Protein AF-A0A948DFZ2-F1 (afdb_monomer)

Radius of gyration: 17.7 Å; Cα contacts (8 Å, |Δi|>4): 11; chains: 1; bounding box: 32×29×50 Å

Sequence (71 aa):
MDDSPRADEIAYLQALKRLTPEQRLERALELNELARDLLIHALRRRFPEKSPEELQALFLERLDLCHNSNY

Structure (mmCIF, N/CA/C/O backbone):
data_AF-A0A948DFZ2-F1
#
_entry.id   AF-A0A948DFZ2-F1
#
loop_
_atom_site.group_PDB
_atom_site.id
_atom_site.type_symbol
_atom_site.label_atom_id
_atom_site.label_alt_id
_atom_site.label_comp_id
_atom_site.label_asym_id
_atom_site.label_entity_id
_atom_site.label_seq_id
_atom_site.pdbx_PDB_ins_code
_atom_site.Cartn_x
_atom_site.Cartn_y
_atom_site.Cartn_z
_atom_site.occupancy
_atom_site.B_iso_or_equiv
_atom_site.auth_seq_id
_atom_site.auth_comp_id
_atom_site.auth_asym_id
_atom_site.auth_atom_id
_atom_site.pdbx_PDB_model_num
ATOM 1 N N . MET A 1 1 ? -15.321 4.744 -31.275 1.00 42.72 1 MET A N 1
ATOM 2 C CA . MET A 1 1 ? -14.466 5.298 -30.210 1.00 42.72 1 MET A CA 1
ATOM 3 C C . MET A 1 1 ? -13.046 5.029 -30.648 1.00 42.72 1 MET A C 1
ATOM 5 O O . MET A 1 1 ? -12.805 3.949 -31.165 1.00 42.72 1 MET A O 1
ATOM 9 N N . ASP A 1 2 ? -12.193 6.044 -30.628 1.00 56.59 2 ASP A N 1
ATOM 10 C CA . ASP A 1 2 ? -10.800 5.903 -31.047 1.00 56.59 2 ASP A CA 1
ATOM 11 C C . ASP A 1 2 ? -10.035 5.210 -29.910 1.00 56.59 2 ASP A C 1
ATOM 13 O O . ASP A 1 2 ? -9.845 5.803 -28.851 1.00 56.59 2 ASP A O 1
ATOM 17 N N . ASP A 1 3 ? -9.692 3.934 -30.106 1.00 59.81 3 ASP A N 1
ATOM 18 C CA . ASP A 1 3 ? -8.966 3.085 -29.145 1.00 59.81 3 ASP A CA 1
ATOM 19 C C . ASP A 1 3 ? -7.441 3.315 -29.200 1.00 59.81 3 ASP A C 1
ATOM 21 O O . ASP A 1 3 ? -6.661 2.532 -28.652 1.00 59.81 3 ASP A O 1
ATOM 25 N N . SER A 1 4 ? -6.983 4.366 -29.891 1.00 64.50 4 SER A N 1
ATOM 26 C CA . SER A 1 4 ? -5.560 4.673 -29.992 1.00 64.50 4 SER A CA 1
ATOM 27 C C . SER A 1 4 ? -5.014 5.102 -28.619 1.00 64.50 4 SER A C 1
ATOM 29 O O . SER A 1 4 ? -5.508 6.082 -28.047 1.00 64.50 4 SER A O 1
ATOM 31 N N . PRO A 1 5 ? -4.009 4.398 -28.054 1.00 64.25 5 PRO A N 1
ATOM 32 C CA . PRO A 1 5 ? -3.463 4.748 -26.753 1.00 64.25 5 PRO A CA 1
ATOM 33 C C . PRO A 1 5 ? -2.914 6.168 -26.812 1.00 64.25 5 PRO A C 1
ATOM 35 O O . PRO A 1 5 ? -2.134 6.515 -27.705 1.00 64.25 5 PRO A O 1
ATOM 38 N N . ARG A 1 6 ? -3.318 6.999 -25.850 1.00 79.75 6 ARG A N 1
ATOM 39 C CA . ARG A 1 6 ? -2.824 8.376 -25.756 1.00 79.75 6 ARG A CA 1
ATOM 40 C C . ARG A 1 6 ? -1.297 8.326 -25.684 1.00 79.75 6 ARG A C 1
ATOM 42 O O . ARG A 1 6 ? -0.746 7.479 -24.986 1.00 79.75 6 ARG A O 1
ATOM 49 N N . ALA A 1 7 ? -0.602 9.214 -26.394 1.00 79.19 7 ALA A N 1
ATOM 50 C CA . ALA A 1 7 ? 0.865 9.201 -26.461 1.00 79.19 7 ALA A CA 1
ATOM 51 C C . ALA A 1 7 ? 1.530 9.151 -25.065 1.00 79.19 7 ALA A C 1
ATOM 53 O O . ALA A 1 7 ? 2.539 8.469 -24.878 1.00 79.19 7 ALA A O 1
ATOM 54 N N . ASP A 1 8 ? 0.901 9.787 -24.073 1.00 81.69 8 ASP A N 1
ATOM 55 C CA . ASP A 1 8 ? 1.317 9.777 -22.667 1.00 81.69 8 ASP A CA 1
ATOM 56 C C . ASP A 1 8 ? 1.265 8.379 -22.032 1.00 81.69 8 ASP A C 1
ATOM 58 O O . ASP A 1 8 ? 2.162 7.994 -21.285 1.00 81.69 8 ASP A O 1
ATOM 62 N N . GLU A 1 9 ? 0.245 7.586 -22.360 1.00 83.75 9 GLU A N 1
ATOM 63 C CA . GLU A 1 9 ? 0.077 6.216 -21.872 1.00 83.75 9 GLU A CA 1
ATOM 64 C C . GLU A 1 9 ? 1.182 5.303 -22.414 1.00 83.75 9 GLU A C 1
ATOM 66 O O . GLU A 1 9 ? 1.784 4.525 -21.671 1.00 83.75 9 GLU A O 1
ATOM 71 N N . ILE A 1 10 ? 1.527 5.455 -23.697 1.00 86.81 10 ILE A N 1
ATOM 72 C CA . ILE A 1 10 ? 2.629 4.715 -24.323 1.00 86.81 10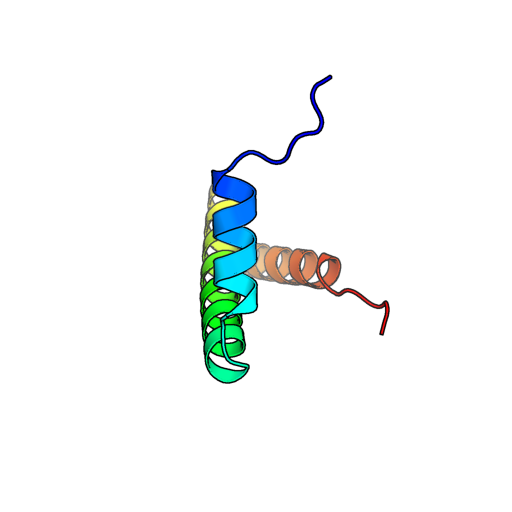 ILE A CA 1
ATOM 73 C C . ILE A 1 10 ? 3.961 5.088 -23.666 1.00 86.81 10 ILE A C 1
ATOM 75 O O . ILE A 1 10 ? 4.752 4.201 -23.331 1.00 86.81 10 ILE A O 1
ATOM 79 N N . ALA A 1 11 ? 4.209 6.384 -23.458 1.00 86.56 11 ALA A N 1
ATOM 80 C CA . ALA A 1 11 ? 5.425 6.870 -22.814 1.00 86.56 11 ALA A CA 1
ATOM 81 C C . ALA A 1 11 ? 5.552 6.345 -21.374 1.00 86.56 11 ALA A C 1
ATOM 83 O O . ALA A 1 11 ? 6.620 5.870 -20.979 1.00 86.56 11 ALA A O 1
ATOM 84 N N . TYR A 1 12 ? 4.448 6.349 -20.625 1.00 85.44 12 TYR A N 1
ATOM 85 C CA . TYR A 1 12 ? 4.380 5.822 -19.267 1.00 85.44 12 TYR A CA 1
ATOM 86 C C . TYR A 1 12 ? 4.695 4.320 -19.213 1.00 85.44 12 TYR A C 1
ATOM 88 O O . TYR A 1 12 ? 5.569 3.889 -18.458 1.00 85.44 12 TYR A O 1
ATOM 96 N N . LEU A 1 13 ? 4.065 3.515 -20.074 1.00 85.69 13 LEU A N 1
ATOM 97 C CA . LEU A 1 13 ? 4.323 2.074 -20.139 1.00 85.69 13 LEU A CA 1
ATOM 98 C C . LEU A 1 13 ? 5.766 1.758 -20.556 1.00 85.69 13 LEU A C 1
ATOM 100 O O . LEU A 1 13 ? 6.366 0.812 -20.044 1.00 85.69 13 LEU A O 1
ATOM 104 N N . GLN A 1 14 ? 6.343 2.544 -21.468 1.00 90.75 14 GLN A N 1
ATOM 105 C CA . GLN A 1 14 ? 7.748 2.404 -21.861 1.00 90.75 14 GLN A CA 1
ATOM 106 C C . GLN A 1 14 ? 8.703 2.747 -20.713 1.00 90.75 14 GLN A C 1
ATOM 108 O O . GLN A 1 14 ? 9.703 2.05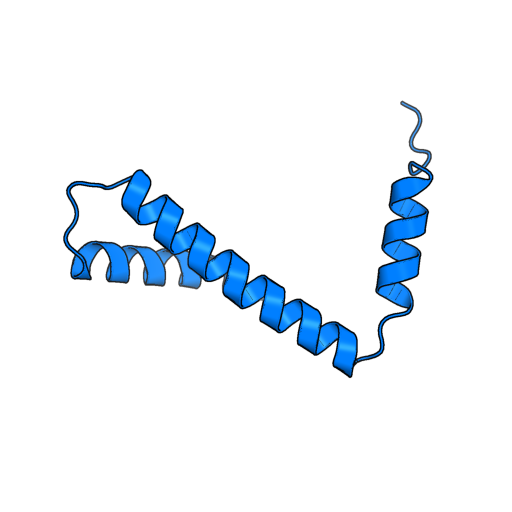2 -20.537 1.00 90.75 14 GLN A O 1
ATOM 113 N N . ALA A 1 15 ? 8.391 3.762 -19.905 1.00 88.38 15 ALA A N 1
ATOM 114 C CA . ALA A 1 15 ? 9.171 4.090 -18.715 1.00 88.38 15 ALA A CA 1
ATOM 115 C C . ALA A 1 15 ? 9.142 2.944 -17.691 1.00 88.38 15 ALA A C 1
ATOM 117 O O . ALA A 1 15 ? 10.196 2.519 -17.222 1.00 88.38 15 ALA A O 1
ATOM 118 N N . LEU A 1 16 ? 7.965 2.364 -17.427 1.00 84.75 16 LEU A N 1
ATOM 119 C CA . LEU A 1 16 ? 7.827 1.219 -16.519 1.00 84.75 16 LEU A CA 1
ATOM 120 C C . LEU A 1 16 ? 8.588 -0.023 -17.003 1.00 84.75 16 LEU A C 1
ATOM 122 O O . LEU A 1 16 ? 9.196 -0.734 -16.203 1.00 84.75 16 LEU A O 1
ATOM 126 N N . LYS A 1 17 ? 8.592 -0.280 -18.317 1.00 88.19 17 LYS A N 1
ATOM 127 C CA . LYS A 1 17 ? 9.327 -1.407 -18.918 1.00 88.19 17 LYS A CA 1
ATOM 128 C C . LYS A 1 17 ? 10.846 -1.281 -18.793 1.00 88.19 17 LYS A C 1
ATOM 130 O O . LYS A 1 17 ? 11.526 -2.299 -18.848 1.00 88.19 17 LYS A O 1
ATOM 135 N N . ARG A 1 18 ? 11.370 -0.062 -18.642 1.00 94.38 18 ARG A N 1
ATOM 136 C CA . ARG A 1 18 ? 12.813 0.209 -18.524 1.00 94.38 18 ARG A CA 1
ATOM 137 C C . ARG A 1 18 ? 13.345 0.090 -17.098 1.00 94.38 18 ARG A C 1
ATOM 139 O O . ARG A 1 18 ? 14.559 0.113 -16.929 1.00 94.38 18 ARG A O 1
ATOM 146 N N . LEU A 1 19 ? 12.471 -0.034 -16.097 1.00 94.06 19 LEU A N 1
ATOM 147 C CA . LEU A 1 19 ? 12.895 -0.215 -14.711 1.00 94.06 19 LEU A CA 1
ATOM 148 C C . LEU A 1 19 ? 13.637 -1.543 -14.550 1.00 94.06 19 LEU A C 1
ATOM 150 O O . LEU A 1 19 ? 13.121 -2.597 -14.944 1.00 94.06 19 LEU A O 1
ATOM 154 N N . THR A 1 20 ? 14.809 -1.496 -13.916 1.00 95.56 20 THR A N 1
ATOM 155 C CA . THR A 1 20 ? 15.486 -2.714 -13.455 1.00 95.56 20 THR A CA 1
ATOM 156 C C . THR A 1 20 ? 14.652 -3.399 -12.361 1.00 95.56 20 THR A C 1
ATOM 158 O O . THR A 1 20 ? 13.753 -2.773 -11.782 1.00 95.56 20 THR A O 1
ATOM 161 N N . PRO A 1 21 ? 14.906 -4.682 -12.050 1.00 94.50 21 PRO A N 1
ATOM 162 C CA . PRO A 1 21 ? 14.235 -5.360 -10.943 1.00 94.50 21 PRO A CA 1
ATOM 163 C C . PRO A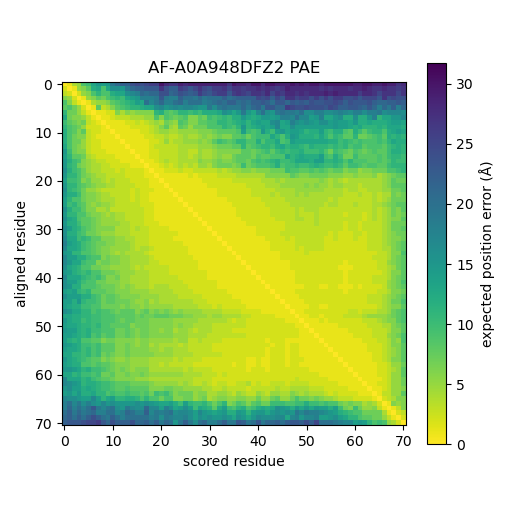 1 21 ? 14.337 -4.602 -9.610 1.00 94.50 21 PRO A C 1
ATOM 165 O O . PRO A 1 21 ? 13.345 -4.497 -8.892 1.00 94.50 21 PRO A O 1
ATOM 168 N N . GLU A 1 22 ? 15.496 -4.013 -9.313 1.00 96.56 22 GLU A N 1
ATOM 169 C CA . GLU A 1 22 ? 15.757 -3.257 -8.082 1.00 96.56 22 GLU A CA 1
ATOM 170 C C . GLU A 1 22 ? 14.940 -1.967 -8.044 1.00 96.56 22 GLU A C 1
ATOM 172 O O . GLU A 1 22 ? 14.263 -1.691 -7.057 1.00 96.56 22 GLU A O 1
ATOM 177 N N . GLN A 1 23 ? 14.933 -1.209 -9.145 1.00 95.31 23 GLN A N 1
ATOM 178 C CA . GLN A 1 23 ? 14.132 0.010 -9.256 1.00 95.31 23 GLN A CA 1
ATOM 179 C C . GLN A 1 23 ? 12.638 -0.298 -9.156 1.00 95.31 23 GLN A C 1
ATOM 181 O O . GLN A 1 23 ? 11.884 0.433 -8.523 1.00 95.31 23 GLN A O 1
ATOM 186 N N . ARG A 1 24 ? 12.192 -1.401 -9.765 1.00 93.75 24 ARG A N 1
ATOM 187 C CA . ARG A 1 24 ? 10.800 -1.841 -9.669 1.00 93.75 24 ARG A CA 1
ATOM 188 C C . ARG A 1 24 ? 10.421 -2.184 -8.231 1.00 93.75 24 ARG A C 1
ATOM 190 O O . ARG A 1 24 ? 9.337 -1.801 -7.799 1.00 93.75 24 ARG A O 1
ATOM 197 N N . LEU A 1 25 ? 11.293 -2.892 -7.512 1.00 94.25 25 LEU A N 1
ATOM 198 C CA . LEU A 1 25 ? 11.080 -3.217 -6.105 1.00 94.25 25 LEU A CA 1
ATOM 199 C C . LEU A 1 25 ? 11.014 -1.947 -5.253 1.00 94.25 25 LEU A C 1
ATOM 201 O O . LEU A 1 25 ? 10.074 -1.798 -4.481 1.00 94.25 25 LEU A O 1
ATOM 205 N N . GLU A 1 26 ? 11.949 -1.016 -5.440 1.00 96.38 26 GLU A N 1
ATOM 206 C CA . GLU A 1 26 ? 11.953 0.275 -4.745 1.00 96.38 26 GLU A CA 1
ATOM 207 C C . GLU A 1 26 ? 10.626 1.021 -4.947 1.00 96.38 26 GLU A C 1
ATOM 209 O O . GL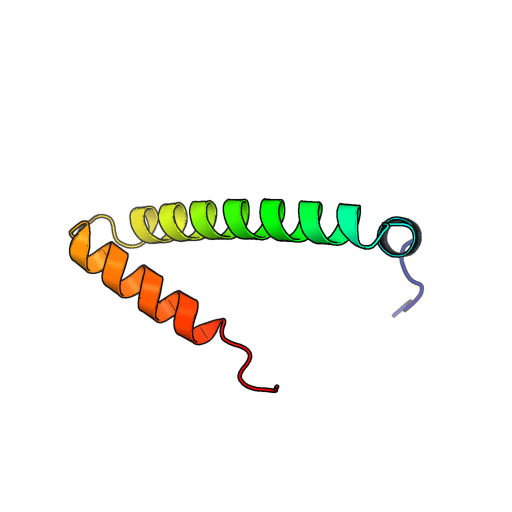U A 1 26 ? 9.963 1.372 -3.973 1.00 96.38 26 GLU A O 1
ATOM 214 N N . ARG A 1 27 ? 10.165 1.169 -6.199 1.00 93.12 27 ARG A N 1
ATOM 215 C CA . ARG A 1 27 ? 8.878 1.828 -6.484 1.00 93.12 27 ARG A CA 1
ATOM 216 C C . ARG A 1 27 ? 7.689 1.096 -5.863 1.00 93.12 27 ARG A C 1
ATOM 218 O O . ARG A 1 27 ? 6.736 1.740 -5.434 1.00 93.12 27 ARG A O 1
ATOM 225 N N . ALA A 1 28 ? 7.717 -0.237 -5.826 1.00 9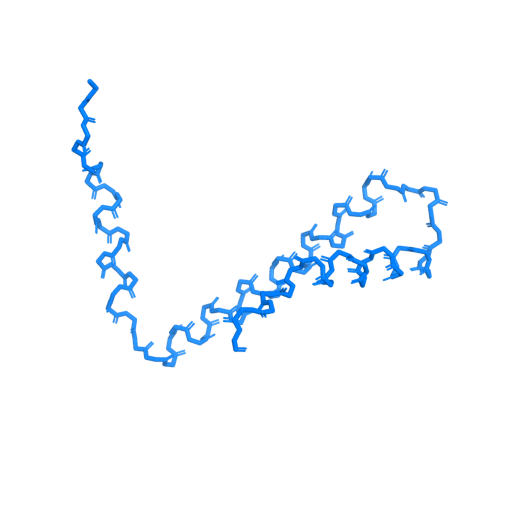2.12 28 ALA A N 1
ATOM 226 C CA . ALA A 1 28 ? 6.654 -1.022 -5.205 1.00 92.12 28 ALA A CA 1
ATOM 227 C C . ALA A 1 28 ? 6.602 -0.812 -3.683 1.00 92.12 28 ALA A C 1
ATOM 229 O O . ALA A 1 28 ? 5.511 -0.710 -3.122 1.00 92.12 28 ALA A O 1
ATOM 230 N N . LEU A 1 29 ? 7.761 -0.710 -3.025 1.00 94.94 29 LEU A N 1
ATOM 231 C CA . LEU A 1 29 ? 7.853 -0.412 -1.595 1.00 94.94 29 LEU A CA 1
ATOM 232 C C . LEU A 1 29 ? 7.349 1.003 -1.290 1.00 94.94 29 LEU A C 1
ATOM 234 O O . LEU A 1 29 ? 6.475 1.151 -0.437 1.00 94.94 29 LEU A O 1
ATOM 238 N N . GLU A 1 30 ? 7.805 2.007 -2.048 1.00 96.06 30 GLU A N 1
ATOM 239 C CA . GLU A 1 30 ? 7.333 3.396 -1.928 1.00 96.06 30 GLU A CA 1
ATOM 240 C C . GLU A 1 30 ? 5.806 3.488 -2.091 1.00 96.06 30 GLU A C 1
ATOM 242 O O . GLU A 1 30 ? 5.111 4.124 -1.295 1.00 96.06 30 GLU A O 1
ATOM 247 N N . LEU A 1 31 ? 5.257 2.820 -3.112 1.00 94.75 31 LEU A N 1
ATOM 248 C CA . LEU A 1 31 ? 3.818 2.816 -3.364 1.00 94.75 31 LEU A CA 1
ATOM 249 C C . LEU A 1 31 ? 3.042 2.135 -2.229 1.00 94.75 31 LEU A C 1
ATOM 251 O O . LEU A 1 31 ? 1.965 2.603 -1.858 1.00 94.75 31 LEU A O 1
ATOM 255 N N . ASN A 1 32 ? 3.572 1.043 -1.679 1.00 93.31 32 ASN A N 1
ATOM 256 C CA . ASN A 1 32 ? 2.950 0.323 -0.572 1.00 93.31 32 ASN A CA 1
ATOM 257 C C . ASN A 1 32 ? 2.897 1.170 0.710 1.00 93.31 32 ASN A C 1
ATOM 259 O O . ASN A 1 32 ? 1.883 1.164 1.409 1.00 93.31 32 ASN A O 1
ATOM 263 N N . GLU A 1 33 ? 3.963 1.911 1.014 1.00 96.12 33 GLU A N 1
ATOM 264 C CA . GLU A 1 33 ? 3.992 2.853 2.139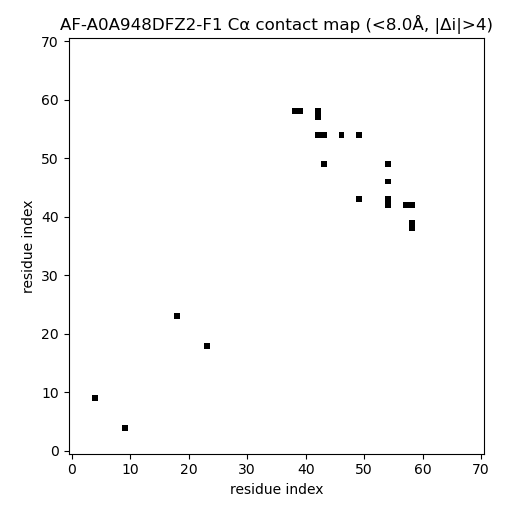 1.00 96.12 33 GLU A CA 1
ATOM 265 C C . GLU A 1 33 ? 2.968 3.975 1.944 1.00 96.12 33 GLU A C 1
ATOM 267 O O . GLU A 1 33 ? 2.104 4.178 2.799 1.00 96.12 33 GLU A O 1
ATOM 272 N N . LEU A 1 34 ? 2.971 4.615 0.771 1.00 97.38 34 LEU A N 1
ATOM 273 C CA . LEU A 1 34 ? 2.021 5.681 0.459 1.00 97.38 34 LEU A CA 1
ATOM 274 C C . LEU A 1 34 ? 0.563 5.200 0.540 1.00 97.38 34 LEU A C 1
ATOM 276 O O . LEU A 1 34 ? -0.291 5.878 1.114 1.00 97.38 34 LEU A O 1
ATOM 280 N N . ALA A 1 35 ? 0.260 4.027 -0.019 1.00 94.50 35 ALA A N 1
ATOM 281 C CA . ALA A 1 35 ? -1.087 3.463 0.012 1.00 94.50 35 ALA A CA 1
ATOM 282 C C . ALA A 1 35 ? -1.562 3.185 1.447 1.00 94.50 35 ALA A C 1
ATOM 284 O O . ALA A 1 35 ? -2.724 3.444 1.777 1.00 94.50 35 ALA A O 1
ATOM 285 N N . ARG A 1 36 ? -0.663 2.701 2.311 1.00 94.50 36 ARG A N 1
ATOM 286 C CA . ARG A 1 36 ? -0.939 2.459 3.731 1.00 94.50 36 ARG A CA 1
ATOM 287 C C . ARG A 1 36 ? -1.296 3.750 4.461 1.00 94.50 36 ARG A C 1
ATOM 289 O O . ARG A 1 36 ? -2.314 3.792 5.155 1.00 94.50 36 ARG A O 1
ATOM 296 N N . ASP A 1 37 ? -0.506 4.799 4.264 1.00 96.31 37 ASP A N 1
ATOM 297 C CA . ASP A 1 37 ? -0.727 6.098 4.903 1.00 96.31 37 ASP A CA 1
ATOM 298 C C . ASP A 1 37 ? -2.045 6.730 4.454 1.00 96.31 37 ASP A C 1
ATOM 300 O O . ASP A 1 37 ? -2.827 7.226 5.275 1.00 96.31 37 ASP A O 1
ATOM 304 N N . LEU A 1 38 ? -2.341 6.646 3.155 1.00 97.12 38 LEU A N 1
ATOM 305 C CA . LEU A 1 38 ? -3.607 7.111 2.597 1.00 97.12 38 LEU A CA 1
ATOM 306 C C . LEU A 1 38 ? -4.800 6.342 3.169 1.00 97.12 38 LEU A C 1
ATOM 308 O O . LEU A 1 38 ? -5.818 6.961 3.489 1.00 97.12 38 LEU A O 1
ATOM 312 N N . LEU A 1 39 ? -4.687 5.022 3.341 1.00 95.81 39 LEU A N 1
ATOM 313 C CA . LEU A 1 39 ? -5.743 4.214 3.947 1.00 95.81 39 LEU A CA 1
ATOM 314 C C . LEU A 1 39 ? -5.990 4.627 5.402 1.00 95.81 39 LEU A C 1
ATOM 316 O O . LEU A 1 39 ? -7.137 4.871 5.776 1.00 95.81 39 LEU A O 1
ATOM 320 N N . ILE A 1 40 ? -4.935 4.776 6.207 1.00 95.69 40 ILE A N 1
ATOM 321 C CA . ILE A 1 40 ? -5.048 5.224 7.604 1.00 95.69 40 ILE A CA 1
ATOM 322 C C . ILE A 1 40 ? -5.703 6.609 7.672 1.00 95.69 40 ILE A C 1
ATOM 324 O O . ILE A 1 40 ? -6.627 6.826 8.462 1.00 95.69 40 ILE A O 1
ATOM 328 N N . HIS A 1 41 ? -5.264 7.544 6.824 1.00 97.12 41 HIS A N 1
ATOM 329 C CA . HIS A 1 41 ? -5.847 8.881 6.755 1.00 97.12 41 HIS A CA 1
ATOM 330 C C . HIS A 1 41 ? -7.334 8.835 6.370 1.00 97.12 41 HIS A C 1
ATOM 332 O O . HIS A 1 41 ? -8.166 9.487 7.005 1.00 97.12 41 HIS A O 1
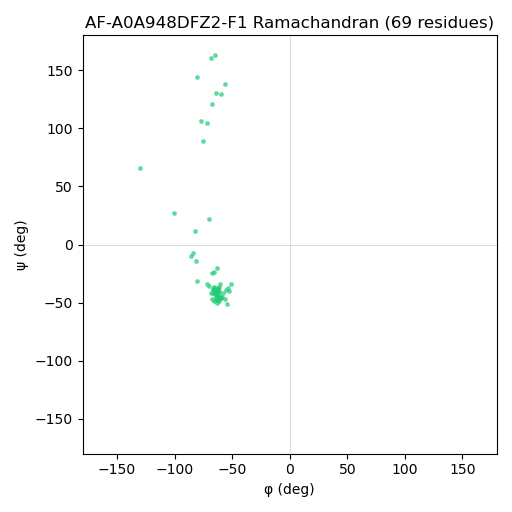ATOM 338 N N . ALA A 1 42 ? -7.689 8.031 5.366 1.00 96.75 42 ALA A N 1
ATOM 339 C CA . ALA A 1 42 ? -9.066 7.868 4.922 1.00 96.75 42 ALA A CA 1
ATOM 340 C C . ALA A 1 42 ? -9.960 7.246 6.005 1.00 96.75 42 ALA A C 1
ATOM 342 O O . ALA A 1 42 ? -11.089 7.704 6.178 1.00 96.75 42 ALA A O 1
ATOM 343 N N . LEU A 1 43 ? -9.468 6.250 6.751 1.00 97.12 43 LEU A N 1
ATOM 344 C CA . LEU A 1 43 ? -10.204 5.623 7.851 1.00 97.12 43 LEU A CA 1
ATOM 345 C C . LEU A 1 43 ? -10.472 6.620 8.982 1.00 97.12 43 LEU A C 1
ATOM 347 O O . LEU A 1 43 ? -11.623 6.762 9.387 1.00 97.12 43 LEU A O 1
ATOM 351 N N . ARG A 1 44 ? -9.454 7.380 9.410 1.00 96.81 44 ARG A N 1
ATOM 352 C CA . ARG A 1 44 ? -9.608 8.446 10.419 1.00 96.81 44 ARG A CA 1
ATOM 353 C C . ARG A 1 44 ? -10.617 9.507 9.990 1.00 96.81 44 ARG A C 1
ATOM 355 O O . ARG A 1 44 ? -11.430 9.947 10.792 1.00 96.81 44 ARG A O 1
ATOM 362 N N . ARG A 1 45 ? -10.581 9.911 8.716 1.00 97.56 45 ARG A N 1
ATOM 363 C CA . ARG A 1 45 ? -11.515 10.908 8.175 1.00 97.56 45 ARG A CA 1
ATOM 364 C C . ARG A 1 45 ? -12.942 10.372 8.065 1.00 97.56 45 ARG A C 1
ATOM 366 O O . ARG A 1 45 ? -13.888 11.133 8.226 1.00 97.56 45 ARG A O 1
ATOM 373 N N . ARG A 1 46 ? -13.099 9.090 7.729 1.00 97.62 46 ARG A N 1
ATOM 374 C CA . ARG A 1 46 ? -14.403 8.454 7.506 1.00 97.62 46 ARG A CA 1
ATOM 375 C C . ARG A 1 46 ? -15.101 8.055 8.806 1.00 97.62 46 ARG A C 1
ATOM 377 O O . ARG A 1 46 ? -16.326 8.063 8.823 1.00 97.62 46 ARG A O 1
ATOM 384 N N . PHE A 1 47 ? -14.337 7.712 9.841 1.00 97.19 47 PHE A N 1
ATOM 385 C CA . PHE A 1 47 ? -14.840 7.247 11.134 1.00 97.19 47 PHE A CA 1
ATOM 386 C C . PHE A 1 47 ? -14.187 8.024 12.292 1.00 97.19 47 PHE A C 1
ATOM 388 O O . PHE A 1 47 ? -13.400 7.452 13.052 1.00 97.19 47 PHE A O 1
ATOM 395 N N . PRO A 1 48 ? -14.445 9.339 12.410 1.00 96.44 48 PRO A N 1
ATOM 396 C CA . PRO A 1 48 ? -13.837 10.182 13.443 1.00 96.44 48 PRO A CA 1
ATOM 397 C C . PRO A 1 48 ? -14.220 9.786 14.880 1.00 96.44 48 PRO A C 1
ATOM 399 O O . PRO A 1 48 ? -13.528 10.160 15.820 1.00 96.44 48 PRO A O 1
ATOM 402 N N . GLU A 1 49 ? -15.318 9.054 15.057 1.00 97.81 49 GLU A N 1
ATOM 403 C CA . GLU A 1 49 ? -15.838 8.588 16.344 1.00 97.81 49 GLU A CA 1
ATOM 404 C C . GLU A 1 49 ? -15.152 7.325 16.881 1.00 97.81 49 GLU A C 1
ATOM 406 O O . GLU A 1 49 ? -15.344 6.980 18.046 1.00 97.81 49 GLU A O 1
ATOM 411 N N . LYS A 1 50 ? -14.385 6.625 16.038 1.00 96.44 50 LYS A N 1
ATOM 412 C CA . LYS A 1 50 ? -13.773 5.343 16.392 1.00 96.44 50 LYS A CA 1
ATOM 413 C C . LYS A 1 50 ? -12.508 5.510 17.216 1.00 96.44 50 LYS A C 1
ATOM 415 O O . LYS A 1 50 ? -11.704 6.413 16.973 1.00 96.44 50 LYS A O 1
ATOM 420 N N . SER A 1 51 ? -12.300 4.587 18.152 1.00 96.75 51 SER A N 1
ATOM 421 C CA . SER A 1 51 ? -11.053 4.519 18.907 1.00 96.75 51 SER A CA 1
ATOM 422 C C . SER A 1 51 ? -9.880 4.096 18.004 1.00 96.75 51 SER A C 1
ATOM 424 O O . SER A 1 51 ? -10.085 3.508 16.933 1.00 96.75 51 SER A O 1
ATOM 426 N N . PRO A 1 52 ? -8.626 4.357 18.412 1.00 94.56 52 PRO A N 1
ATOM 427 C CA . PRO A 1 52 ? -7.449 3.877 17.689 1.00 94.56 52 PRO A CA 1
ATOM 428 C C . PRO A 1 52 ? -7.458 2.360 17.447 1.00 94.56 52 PRO A C 1
ATOM 430 O O . PRO A 1 52 ? -7.061 1.910 16.373 1.00 94.56 52 PRO A O 1
ATOM 433 N N . GLU A 1 53 ? -7.944 1.578 18.410 1.00 96.62 53 GLU A N 1
ATOM 434 C CA . GLU A 1 53 ? -8.031 0.117 18.334 1.00 96.62 53 GLU A CA 1
ATOM 435 C C . GLU A 1 53 ? -9.072 -0.330 17.299 1.00 96.62 53 GLU A C 1
ATOM 437 O O . GLU A 1 53 ? -8.810 -1.232 16.502 1.00 96.62 53 GLU A O 1
ATOM 442 N N . GLU A 1 54 ? -10.231 0.333 17.254 1.00 97.44 54 GLU A N 1
ATOM 443 C CA . GLU A 1 54 ? -11.266 0.063 16.250 1.00 97.44 54 GLU A CA 1
ATOM 444 C C . GLU A 1 54 ? -10.801 0.435 14.836 1.00 97.44 54 GLU A C 1
ATOM 446 O O . GLU A 1 54 ? -11.071 -0.289 13.874 1.00 97.44 54 GLU A O 1
ATOM 451 N N . LEU A 1 55 ? -10.076 1.549 14.693 1.00 96.94 55 LEU A N 1
ATOM 452 C CA . LEU A 1 55 ? -9.476 1.946 13.419 1.00 96.94 55 LEU A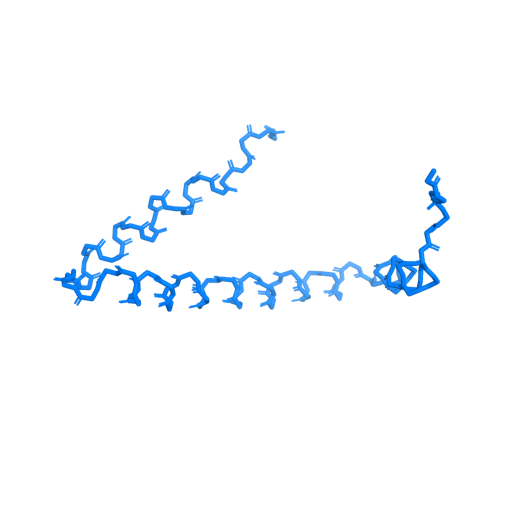 CA 1
ATOM 453 C C . LEU A 1 55 ? -8.393 0.958 12.972 1.00 96.94 55 LEU A C 1
ATOM 455 O O . LEU A 1 55 ? -8.306 0.657 11.781 1.00 96.94 55 LEU A O 1
ATOM 459 N N . GLN A 1 56 ? -7.601 0.429 13.908 1.00 96.12 56 GLN A N 1
ATOM 460 C CA . GLN A 1 56 ? -6.607 -0.603 13.622 1.00 96.12 56 GLN A CA 1
ATOM 461 C C . GLN A 1 56 ? -7.268 -1.909 13.161 1.00 96.12 56 GLN A C 1
ATOM 463 O O . GLN A 1 56 ? -6.805 -2.514 12.194 1.00 96.12 56 GLN A O 1
ATOM 468 N N . ALA A 1 57 ? -8.364 -2.326 13.802 1.00 96.94 57 ALA A N 1
ATOM 469 C CA . ALA A 1 57 ? -9.125 -3.501 13.382 1.00 96.94 57 ALA A CA 1
ATOM 470 C C . ALA A 1 57 ? -9.685 -3.334 11.958 1.00 96.94 57 ALA A C 1
ATOM 472 O O . ALA A 1 57 ? -9.499 -4.214 11.118 1.00 96.94 57 ALA A O 1
ATOM 473 N N . LEU A 1 58 ? -10.274 -2.170 11.653 1.00 96.62 58 LEU A N 1
ATOM 474 C CA . LEU A 1 58 ? -10.745 -1.843 10.302 1.00 96.62 58 LEU A CA 1
ATOM 475 C C . LEU A 1 58 ? -9.612 -1.830 9.275 1.00 96.62 58 LEU A C 1
ATOM 477 O O . LEU A 1 58 ? -9.795 -2.277 8.147 1.00 96.62 58 LEU A O 1
ATOM 481 N N . PHE A 1 59 ? -8.446 -1.298 9.639 1.00 95.94 59 PHE A N 1
ATOM 482 C CA . PHE A 1 59 ? -7.284 -1.292 8.760 1.00 95.94 59 PHE A CA 1
ATOM 483 C C . PHE A 1 59 ? -6.871 -2.718 8.366 1.00 95.94 59 PHE A C 1
ATOM 485 O O . PHE A 1 59 ? -6.672 -2.976 7.179 1.00 95.94 59 PHE A O 1
ATOM 492 N N . LEU A 1 60 ? -6.809 -3.643 9.330 1.00 94.94 60 LEU A N 1
ATOM 493 C CA . LEU A 1 60 ? -6.488 -5.050 9.075 1.00 94.94 60 LEU A CA 1
ATOM 494 C C . LEU A 1 60 ? -7.551 -5.735 8.206 1.00 94.94 60 LEU A C 1
ATOM 496 O O . LEU A 1 60 ? -7.199 -6.350 7.204 1.00 94.94 60 LEU A O 1
ATOM 500 N N . GLU A 1 61 ? -8.838 -5.531 8.503 1.00 94.88 61 GLU A N 1
ATOM 501 C CA . GLU A 1 61 ? -9.945 -6.061 7.691 1.00 94.88 61 GLU A CA 1
ATOM 502 C C . GLU A 1 61 ? -9.837 -5.614 6.221 1.00 94.88 61 GLU A C 1
ATOM 504 O O . GLU A 1 61 ? -10.083 -6.389 5.298 1.00 94.88 61 GLU A O 1
ATOM 509 N N . ARG A 1 62 ? -9.433 -4.360 5.971 1.00 92.88 62 ARG A N 1
ATOM 510 C CA . ARG A 1 62 ? -9.226 -3.864 4.601 1.00 92.88 62 ARG A CA 1
ATOM 511 C C . ARG A 1 62 ? -7.998 -4.453 3.927 1.00 92.88 62 ARG A C 1
ATOM 513 O O . ARG A 1 62 ? -8.047 -4.645 2.716 1.00 92.88 62 ARG A O 1
ATOM 520 N N . LEU A 1 63 ? -6.926 -4.721 4.668 1.00 90.12 63 LEU A N 1
ATOM 521 C CA . LEU A 1 63 ? -5.754 -5.388 4.107 1.00 90.12 63 LEU A CA 1
ATOM 522 C C . LEU A 1 63 ? -6.065 -6.823 3.680 1.00 90.12 63 LEU A C 1
ATOM 524 O O . LEU A 1 63 ? -5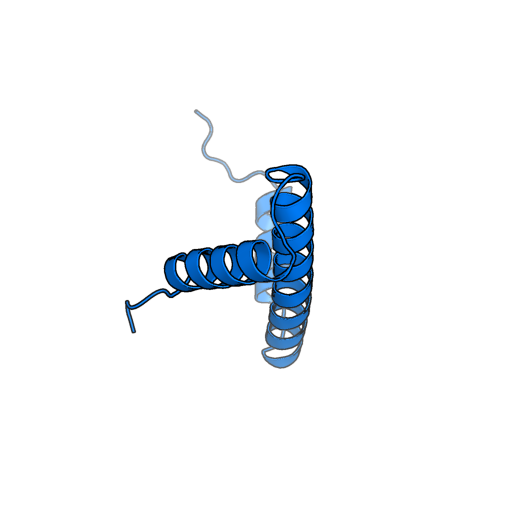.585 -7.241 2.628 1.00 90.12 63 LEU A O 1
ATOM 528 N N . ASP A 1 64 ? -6.909 -7.536 4.427 1.00 89.88 64 ASP A N 1
ATOM 529 C CA . ASP A 1 64 ? -7.317 -8.898 4.069 1.00 89.88 64 ASP A CA 1
ATOM 530 C C . ASP A 1 64 ? -8.041 -8.942 2.713 1.00 89.88 64 ASP A C 1
ATOM 532 O O . ASP A 1 64 ? -7.833 -9.864 1.925 1.00 89.88 64 ASP A O 1
ATOM 536 N N . LEU A 1 65 ? -8.814 -7.902 2.373 1.00 86.19 65 LEU A N 1
ATOM 537 C CA . LEU A 1 65 ? -9.450 -7.775 1.051 1.00 86.19 65 LEU A CA 1
ATOM 538 C C . LEU A 1 65 ? -8.444 -7.564 -0.090 1.00 86.19 65 LEU A C 1
ATOM 540 O O . LEU A 1 65 ? -8.757 -7.846 -1.246 1.00 86.19 65 LEU A O 1
ATOM 544 N N . CYS A 1 66 ? -7.257 -7.040 0.213 1.00 81.50 66 CYS A N 1
ATOM 545 C CA . CYS A 1 66 ? -6.196 -6.816 -0.766 1.00 81.50 66 CYS A CA 1
ATOM 546 C C . CYS A 1 66 ? -5.345 -8.071 -1.008 1.00 81.50 66 CYS A C 1
ATOM 548 O O . CYS A 1 66 ? -4.496 -8.063 -1.904 1.00 81.50 66 CYS A O 1
ATOM 550 N N . HIS A 1 67 ? -5.543 -9.139 -0.231 1.00 77.12 67 HIS A N 1
ATOM 551 C CA . HIS A 1 67 ? -4.812 -10.380 -0.415 1.00 77.12 67 HIS A CA 1
ATOM 552 C C . HIS A 1 67 ? -5.296 -11.081 -1.691 1.00 77.12 67 HIS A C 1
ATOM 554 O O . HIS A 1 67 ? -6.381 -11.659 -1.748 1.00 77.12 67 HIS A O 1
ATOM 560 N N . ASN A 1 68 ? -4.488 -11.013 -2.751 1.00 69.69 68 ASN A N 1
ATOM 561 C CA . ASN A 1 68 ? -4.759 -11.753 -3.975 1.00 69.69 68 ASN A CA 1
ATOM 562 C C . ASN A 1 68 ? -4.409 -13.231 -3.743 1.00 69.69 68 ASN A C 1
ATOM 564 O O . ASN A 1 68 ? -3.282 -13.652 -3.987 1.00 69.69 68 ASN A O 1
ATOM 568 N N . SER A 1 69 ? -5.375 -14.016 -3.265 1.00 67.12 69 SER A N 1
ATOM 569 C CA . SER A 1 69 ? -5.238 -15.452 -2.954 1.00 67.12 69 SER A CA 1
ATOM 570 C C . SER A 1 69 ? -5.092 -16.359 -4.189 1.00 67.12 69 SER A C 1
ATOM 572 O O . SER A 1 69 ? -5.414 -17.539 -4.130 1.00 67.12 69 SER A O 1
ATOM 574 N N . ASN A 1 70 ? -4.659 -15.808 -5.323 1.00 62.59 70 ASN A N 1
ATOM 575 C CA . ASN A 1 70 ? -4.642 -16.462 -6.632 1.00 62.59 70 ASN A CA 1
ATOM 576 C C . ASN A 1 70 ? -3.243 -16.999 -7.007 1.00 62.59 70 ASN A C 1
ATOM 578 O O . ASN A 1 70 ? -2.902 -17.039 -8.189 1.00 62.59 70 ASN A O 1
ATOM 582 N N . TYR A 1 71 ? -2.427 -17.331 -6.001 1.00 53.03 71 TYR A N 1
ATOM 583 C CA . TYR A 1 71 ? -1.052 -17.828 -6.137 1.00 53.03 71 TYR A CA 1
ATOM 584 C C . TYR A 1 71 ? -0.962 -19.331 -5.882 1.00 53.03 71 TYR A C 1
ATOM 586 O O . TYR A 1 71 ? -1.684 -19.813 -4.980 1.00 53.03 71 TYR A O 1
#

Secondary structure (DSSP, 8-state):
---PPPHHHHHHHHHHHT--HHHHHHHHHHHHHHHHHHHHHHHHHH-TTS-HHHHHHHHHHHHHHT-----

Foldseek 3Di:
DPPPPDPVNVVVVVVVVPDDPVSNVVVVVVVVVVVLVVLLVVLCVVCVPDDPVRSVVVSVVVVVVVPPPPD

Solvent-accessible surface area (backbone atoms only — not comparable to full-atom values): 4325 Å² total; per-residue (Å²): 131,86,83,71,76,54,70,66,57,54,52,50,55,52,53,62,69,67,48,50,73,66,56,47,49,51,52,51,50,54,50,52,54,52,52,50,53,52,49,54,52,50,49,50,70,73,45,72,86,56,51,75,66,57,50,50,51,52,52,52,59,54,50,59,74,68,58,77,85,86,120

pLDDT: mean 88.65, std 12.3, range [42.72, 97.81]

Mean predicted aligned error: 6.94 Å